Protein AF-A0A931W3C2-F1 (afdb_monomer_lite)

Foldseek 3Di:
DDDDDDDCPVVVVVVVVVVVVLVPDDPVVSVVVVVVVCVVVVVVCVVCVVVVVVVCVVCCQAVCVLQVCLQVQPDPVTSGWQPVLLVVCVVVVNDRDPVSSLVRHRNNPDPDPDDD

Sequence (116 aa):
MVRGTIDLSLLDEALEQLCTKLLYTMPGCLSKTIESLRKHKREHWDRNRESNRAWLSLNMMTEANAGFRAFHYGSKQQREVDFVLLRRRLAEGASWGEELIREVAPWVR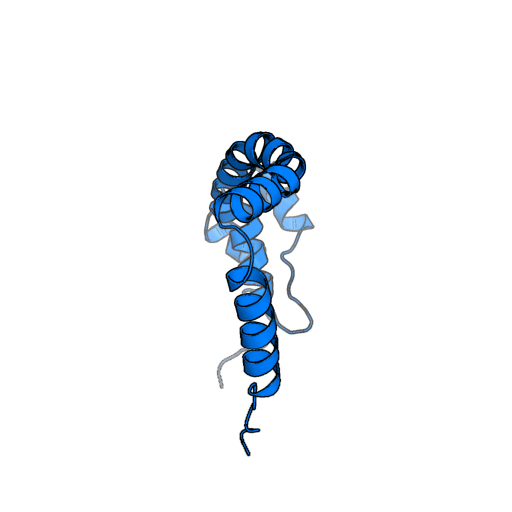APGKQQS

Radius of gyration: 24.39 Å; chains: 1; bounding box: 45×48×54 Å

Structure (mmCIF, N/CA/C/O backbone):
data_AF-A0A931W3C2-F1
#
_entry.id   AF-A0A931W3C2-F1
#
loop_
_atom_site.group_PDB
_atom_site.id
_atom_site.type_symbol
_atom_site.label_atom_id
_atom_site.label_alt_id
_atom_site.label_comp_id
_atom_site.label_asym_id
_atom_site.label_entity_id
_atom_site.label_seq_id
_atom_site.pdbx_PDB_ins_code
_atom_site.Cartn_x
_atom_site.Cartn_y
_atom_site.Cartn_z
_atom_site.occupancy
_atom_site.B_iso_or_equiv
_atom_site.auth_seq_id
_atom_site.auth_comp_id
_atom_site.auth_asym_id
_atom_site.auth_atom_id
_atom_site.pdbx_PDB_model_num
ATOM 1 N N . MET A 1 1 ? -6.816 -34.322 -4.236 1.00 45.81 1 MET A N 1
ATOM 2 C CA . MET A 1 1 ? -6.942 -33.036 -4.957 1.00 45.81 1 MET A CA 1
ATOM 3 C C . MET A 1 1 ? -5.871 -33.003 -6.030 1.00 45.81 1 MET A C 1
ATOM 5 O O . MET A 1 1 ? -4.704 -33.127 -5.682 1.00 45.81 1 MET A O 1
ATOM 9 N N . VAL A 1 2 ? -6.245 -32.910 -7.307 1.00 61.28 2 VAL A N 1
ATOM 10 C CA . VAL A 1 2 ? -5.269 -32.739 -8.394 1.00 61.28 2 VAL A CA 1
ATOM 11 C C . VAL A 1 2 ? -4.830 -31.276 -8.377 1.00 61.28 2 VAL A C 1
ATOM 13 O O . VAL A 1 2 ? -5.661 -30.379 -8.505 1.00 61.28 2 VAL A O 1
ATOM 16 N N . ARG A 1 3 ? -3.543 -31.030 -8.126 1.00 66.25 3 ARG A N 1
ATOM 17 C CA . ARG A 1 3 ? -2.944 -29.695 -8.227 1.00 66.25 3 ARG A CA 1
ATOM 18 C C . ARG A 1 3 ? -2.837 -29.362 -9.714 1.00 66.25 3 ARG A C 1
ATOM 20 O O . ARG A 1 3 ? -2.194 -30.106 -10.444 1.00 66.25 3 ARG A O 1
ATOM 27 N N . GLY A 1 4 ? -3.478 -28.283 -10.158 1.00 78.00 4 GLY A N 1
ATOM 28 C CA . GLY A 1 4 ? -3.241 -27.755 -11.500 1.00 78.00 4 GLY A CA 1
ATOM 29 C C . GLY A 1 4 ? -1.802 -27.253 -11.607 1.00 78.00 4 GLY A C 1
ATOM 30 O O . GLY A 1 4 ? -1.331 -26.554 -10.706 1.00 78.00 4 GLY A O 1
ATOM 31 N N . THR A 1 5 ? -1.101 -27.630 -12.673 1.00 84.75 5 THR A N 1
ATOM 32 C CA . THR A 1 5 ? 0.219 -27.077 -12.989 1.00 84.75 5 THR A CA 1
ATOM 33 C C . THR A 1 5 ? 0.022 -25.666 -13.534 1.00 84.75 5 THR A C 1
ATOM 35 O O . THR A 1 5 ? -0.685 -25.487 -14.523 1.00 84.75 5 THR A O 1
ATOM 38 N N . ILE A 1 6 ? 0.600 -24.663 -12.870 1.00 90.75 6 ILE A N 1
ATOM 39 C CA . ILE A 1 6 ? 0.621 -23.285 -13.372 1.00 90.75 6 ILE A CA 1
ATOM 40 C C . ILE A 1 6 ? 1.871 -23.152 -14.241 1.00 90.75 6 ILE A C 1
ATOM 42 O O . ILE A 1 6 ? 2.979 -23.237 -13.716 1.00 90.75 6 ILE A O 1
ATOM 46 N N . ASP A 1 7 ? 1.681 -22.962 -15.544 1.00 93.75 7 ASP A N 1
ATOM 47 C CA . ASP A 1 7 ? 2.754 -22.613 -16.474 1.00 93.75 7 ASP A CA 1
ATOM 48 C C . ASP A 1 7 ? 2.726 -21.102 -16.752 1.00 93.75 7 ASP A C 1
ATOM 50 O O . ASP A 1 7 ? 1.698 -20.561 -17.162 1.00 93.75 7 ASP A O 1
ATOM 54 N N . LEU A 1 8 ? 3.846 -20.424 -16.488 1.00 96.19 8 LEU A N 1
ATOM 55 C CA . LEU A 1 8 ? 4.040 -18.986 -16.707 1.00 96.19 8 LEU A CA 1
ATOM 56 C C . LEU A 1 8 ? 5.041 -18.700 -17.839 1.00 96.19 8 LEU A C 1
ATOM 58 O O . LEU A 1 8 ? 5.428 -17.549 -18.019 1.00 96.19 8 LEU A O 1
ATOM 62 N N . SER A 1 9 ? 5.416 -19.709 -18.632 1.00 97.19 9 SER A N 1
ATOM 63 C CA . SER A 1 9 ? 6.413 -19.599 -19.706 1.00 97.19 9 SER A CA 1
ATOM 64 C C . SER A 1 9 ? 6.157 -18.440 -20.681 1.00 97.19 9 SER A C 1
ATOM 66 O O . SER A 1 9 ? 7.084 -17.727 -21.058 1.00 97.19 9 SER A O 1
ATOM 68 N N . LEU A 1 10 ? 4.895 -18.179 -21.035 1.00 97.62 10 LEU A N 1
ATOM 69 C CA . LEU A 1 10 ? 4.524 -17.056 -21.906 1.00 97.62 10 LEU A CA 1
ATOM 70 C C . LEU A 1 10 ? 4.732 -15.679 -21.252 1.00 97.62 10 LEU A C 1
ATOM 72 O O . LEU A 1 10 ? 5.007 -14.701 -21.947 1.00 97.62 10 LEU A O 1
ATOM 76 N N . LEU A 1 11 ? 4.585 -15.578 -19.925 1.00 97.69 11 LEU A N 1
ATOM 77 C CA . LEU A 1 11 ? 4.885 -14.343 -19.195 1.00 97.69 11 LEU A CA 1
ATOM 78 C C . LEU A 1 11 ? 6.393 -14.088 -19.189 1.00 97.69 11 LEU A C 1
ATOM 80 O O . LEU A 1 11 ? 6.813 -12.955 -19.423 1.00 97.69 11 LEU A O 1
ATOM 84 N N . ASP A 1 12 ? 7.183 -15.137 -18.962 1.00 98.25 12 ASP A N 1
ATOM 85 C CA . ASP A 1 12 ? 8.642 -15.055 -18.986 1.00 98.25 12 ASP A CA 1
ATOM 86 C C . ASP A 1 12 ? 9.132 -14.616 -20.373 1.00 98.25 12 ASP A C 1
ATOM 88 O O . ASP A 1 12 ? 9.909 -13.667 -20.482 1.00 98.25 12 ASP A O 1
ATOM 92 N N . GLU A 1 13 ? 8.596 -15.209 -21.447 1.00 98.56 13 GLU A N 1
ATOM 93 C CA . GLU A 1 13 ? 8.924 -14.813 -22.820 1.00 98.56 13 GLU A CA 1
ATOM 94 C C . GLU A 1 13 ? 8.591 -13.333 -23.087 1.00 98.56 13 GLU A C 1
ATOM 96 O O . GLU A 1 13 ? 9.403 -12.593 -23.649 1.00 98.56 13 GLU A O 1
ATOM 101 N N . ALA A 1 14 ? 7.421 -12.862 -22.645 1.00 98.50 14 ALA A N 1
ATOM 102 C CA . ALA A 1 14 ? 7.021 -11.468 -22.820 1.00 98.50 14 ALA A CA 1
ATOM 103 C C . ALA A 1 14 ? 7.929 -10.489 -22.048 1.00 98.50 14 ALA A C 1
ATOM 105 O O . ALA A 1 14 ? 8.254 -9.411 -22.562 1.00 98.50 14 ALA A O 1
ATOM 106 N N . LEU A 1 15 ? 8.351 -10.852 -20.830 1.00 98.38 15 LEU A N 1
ATOM 107 C CA . LEU A 1 15 ? 9.290 -10.059 -20.033 1.00 98.38 15 LEU A CA 1
ATOM 108 C C . LEU A 1 15 ? 10.665 -9.989 -20.701 1.00 98.38 15 LEU A C 1
ATOM 110 O O . LEU A 1 15 ? 11.211 -8.892 -20.828 1.00 98.38 15 LEU A O 1
ATOM 114 N N . GLU A 1 16 ? 11.184 -11.113 -21.196 1.00 98.56 16 GLU A N 1
ATOM 115 C CA . GLU A 1 16 ? 12.465 -11.160 -21.908 1.00 98.56 16 GLU A CA 1
ATOM 116 C C . GLU A 1 16 ? 12.449 -10.294 -23.169 1.00 98.56 16 GLU A C 1
ATOM 118 O O . GLU A 1 16 ? 13.356 -9.485 -23.396 1.00 98.56 16 GLU A O 1
ATOM 123 N N . GLN A 1 17 ? 11.375 -10.366 -23.961 1.00 98.62 17 GLN A N 1
ATOM 124 C CA . GLN A 1 17 ? 11.214 -9.515 -25.140 1.00 98.62 17 GLN A CA 1
ATOM 125 C C . GLN A 1 17 ? 11.180 -8.020 -24.778 1.00 98.62 17 GLN A C 1
ATOM 127 O O . GLN A 1 17 ? 11.771 -7.197 -25.486 1.00 98.62 17 GLN A O 1
ATOM 132 N N . LEU A 1 18 ? 10.502 -7.638 -23.689 1.00 98.25 18 LEU A N 1
ATOM 133 C CA . LEU A 1 18 ? 10.440 -6.246 -23.230 1.00 98.25 18 LEU A CA 1
ATOM 134 C C . LEU A 1 18 ? 11.804 -5.753 -22.732 1.00 98.25 18 LEU A C 1
ATOM 136 O O . LEU A 1 18 ? 12.263 -4.691 -23.160 1.00 98.25 18 LEU A O 1
ATOM 140 N N . CYS A 1 19 ? 12.456 -6.517 -21.854 1.00 98.06 19 CYS A N 1
ATOM 141 C CA . CYS A 1 19 ? 13.778 -6.197 -21.321 1.00 98.06 19 CYS A CA 1
ATOM 142 C C . CYS A 1 19 ? 14.805 -6.057 -22.448 1.00 98.06 19 CYS A C 1
ATOM 144 O O . CYS A 1 19 ? 15.540 -5.071 -22.484 1.00 98.06 19 CYS A O 1
ATOM 146 N N . THR A 1 20 ? 14.782 -6.972 -23.422 1.00 98.25 20 THR A N 1
ATOM 147 C CA . THR A 1 20 ? 15.646 -6.928 -24.608 1.00 98.25 20 THR A CA 1
ATOM 148 C C . THR A 1 20 ? 15.437 -5.639 -25.404 1.00 98.25 20 THR A C 1
ATOM 150 O O . THR A 1 20 ? 16.402 -4.958 -25.745 1.00 98.25 20 THR A O 1
ATOM 153 N N . LYS A 1 21 ? 14.186 -5.224 -25.649 1.00 98.06 21 LYS A N 1
ATOM 154 C CA . LYS A 1 21 ? 13.903 -3.957 -26.350 1.00 98.06 21 LYS A CA 1
ATOM 155 C C . LYS A 1 21 ? 14.481 -2.741 -25.622 1.00 98.06 21 LYS A C 1
ATOM 157 O O . LYS A 1 21 ? 14.997 -1.842 -26.278 1.00 98.06 21 LYS A O 1
ATOM 162 N N . LEU A 1 22 ? 14.412 -2.708 -24.288 1.00 97.50 22 LEU A N 1
ATOM 163 C CA . LEU A 1 22 ? 15.000 -1.629 -23.486 1.00 97.50 22 LEU A CA 1
ATOM 164 C C . LEU A 1 22 ? 16.537 -1.682 -23.490 1.00 97.50 22 LEU A C 1
ATOM 166 O O . LEU A 1 22 ? 17.172 -0.630 -23.561 1.00 97.50 22 LEU A O 1
ATOM 170 N N . LEU A 1 23 ? 17.130 -2.881 -23.469 1.00 97.50 23 LEU A N 1
ATOM 171 C CA . LEU A 1 23 ? 18.581 -3.100 -23.525 1.00 97.50 23 LEU A CA 1
ATOM 172 C C . LEU A 1 23 ? 19.215 -2.502 -24.789 1.00 97.50 23 LEU A C 1
ATOM 174 O O . LEU A 1 23 ? 20.303 -1.939 -24.719 1.00 97.50 23 LEU A O 1
ATOM 178 N N . TYR A 1 24 ? 18.522 -2.569 -25.927 1.00 97.75 24 TYR A N 1
ATOM 179 C CA . TYR A 1 24 ? 18.981 -1.987 -27.194 1.00 97.75 24 TYR A CA 1
ATOM 180 C C . TYR A 1 24 ? 18.815 -0.455 -27.290 1.00 97.75 24 TYR A C 1
ATOM 182 O O . TYR A 1 24 ? 19.022 0.121 -28.360 1.00 97.75 24 TYR A O 1
ATOM 190 N N . THR A 1 25 ? 18.460 0.237 -26.201 1.00 97.62 25 THR A N 1
ATOM 191 C CA . THR A 1 25 ? 18.395 1.709 -26.156 1.00 97.62 25 THR A CA 1
ATOM 192 C C . THR A 1 25 ? 19.642 2.323 -25.516 1.00 97.62 25 THR A C 1
ATOM 194 O O . THR A 1 25 ? 20.364 1.681 -24.757 1.00 97.62 25 THR A O 1
ATOM 197 N N . MET A 1 26 ? 19.901 3.606 -25.793 1.00 98.06 26 MET A N 1
ATOM 198 C CA . MET A 1 26 ? 21.008 4.328 -25.157 1.00 98.06 26 MET A CA 1
ATOM 199 C C . MET A 1 26 ? 20.738 4.502 -23.647 1.00 98.06 26 MET A C 1
ATOM 201 O O . MET A 1 26 ? 19.729 5.119 -23.282 1.00 98.06 26 MET A O 1
ATOM 205 N N . PRO A 1 27 ? 21.637 4.056 -22.749 1.00 96.69 27 PRO A N 1
ATOM 206 C CA . PRO A 1 27 ? 21.351 3.942 -21.314 1.00 96.69 27 PRO A CA 1
ATOM 207 C C . PRO A 1 27 ? 21.042 5.286 -20.633 1.00 96.69 27 PRO A C 1
ATOM 209 O O . PRO A 1 27 ? 20.151 5.372 -19.784 1.00 96.69 27 PRO A O 1
ATOM 212 N N . GLY A 1 28 ? 21.725 6.365 -21.032 1.00 97.69 28 GLY A N 1
ATOM 213 C CA . GLY A 1 28 ? 21.453 7.711 -20.511 1.00 97.69 28 GLY A CA 1
ATOM 214 C C . GLY A 1 28 ? 20.073 8.244 -20.920 1.00 97.69 28 GLY A C 1
ATOM 215 O O . GLY A 1 28 ? 19.348 8.804 -20.096 1.00 97.69 28 GLY A O 1
ATOM 216 N N . CYS A 1 29 ? 19.665 8.014 -22.171 1.00 97.69 29 CYS A N 1
ATOM 217 C CA . CYS A 1 29 ? 18.357 8.428 -22.686 1.00 97.69 29 CYS A CA 1
ATOM 218 C C . CYS A 1 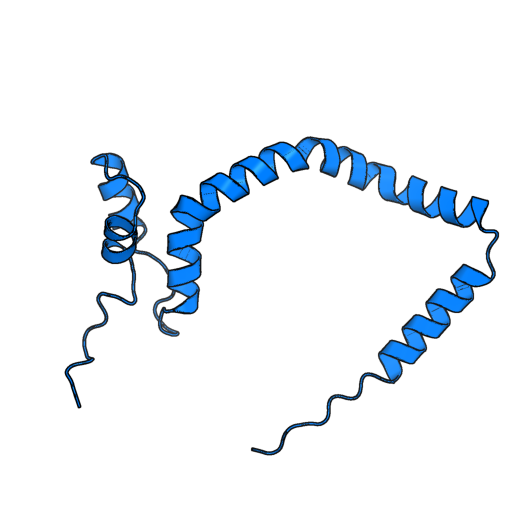29 ? 17.213 7.622 -22.058 1.00 97.69 29 CYS A C 1
ATOM 220 O O . CYS A 1 29 ? 16.167 8.192 -21.729 1.00 97.69 29 CYS A O 1
ATOM 222 N N . LEU A 1 30 ? 17.420 6.318 -21.843 1.00 97.38 30 LEU A N 1
ATOM 223 C CA . LEU A 1 30 ? 16.464 5.463 -21.143 1.00 97.38 30 LEU A CA 1
ATOM 224 C C . LEU A 1 30 ? 16.253 5.945 -19.704 1.00 97.38 30 LEU A C 1
ATOM 226 O O . LEU A 1 30 ? 15.116 6.166 -19.284 1.00 97.38 30 LEU A O 1
ATOM 230 N N . SER A 1 31 ? 17.348 6.191 -18.980 1.00 97.12 31 SER A N 1
ATOM 231 C CA . SER A 1 31 ? 17.304 6.692 -17.601 1.00 97.12 31 SER A CA 1
ATOM 232 C C . SER A 1 31 ? 16.548 8.020 -17.524 1.00 97.12 31 SER A C 1
ATOM 234 O O . SER A 1 31 ? 15.608 8.163 -16.740 1.00 97.12 31 SER A O 1
ATOM 236 N N . LYS A 1 32 ? 16.866 8.961 -18.425 1.00 97.44 32 LYS A N 1
ATOM 237 C CA . LYS A 1 32 ? 16.176 10.252 -18.514 1.00 97.44 32 LYS A CA 1
ATOM 238 C C . LYS A 1 32 ? 14.680 10.108 -18.800 1.00 97.44 32 LYS A C 1
ATOM 240 O O . LYS A 1 32 ? 13.878 10.847 -18.220 1.00 97.44 32 LYS A O 1
ATOM 245 N N . THR A 1 33 ? 14.300 9.190 -19.687 1.00 97.00 33 THR A N 1
ATOM 246 C CA . THR A 1 33 ? 12.896 8.905 -20.019 1.00 97.00 33 THR A CA 1
ATOM 247 C C . THR A 1 33 ? 12.145 8.396 -18.791 1.00 97.00 33 THR A C 1
ATOM 249 O O . THR A 1 33 ? 11.117 8.968 -18.428 1.00 97.00 33 THR A O 1
ATOM 252 N N . ILE A 1 34 ? 12.690 7.394 -18.092 1.00 96.38 34 ILE A N 1
ATOM 253 C CA . ILE A 1 34 ? 12.086 6.828 -16.876 1.00 96.38 34 ILE A CA 1
ATOM 254 C C . ILE A 1 34 ? 11.933 7.902 -15.795 1.00 96.38 34 ILE A C 1
ATOM 256 O O . ILE A 1 34 ? 10.868 8.031 -15.188 1.00 96.38 34 ILE A O 1
ATOM 260 N N . GLU A 1 35 ? 12.973 8.697 -15.552 1.00 96.12 35 GLU A N 1
ATOM 261 C CA . GLU A 1 35 ? 12.919 9.780 -14.569 1.00 96.12 35 GLU A CA 1
ATOM 262 C C . GLU A 1 35 ? 11.865 10.824 -14.926 1.00 96.12 35 GLU A C 1
ATOM 264 O O . GLU A 1 35 ? 11.110 11.254 -14.055 1.00 96.12 35 GLU A O 1
ATOM 269 N N . SER A 1 36 ? 11.786 11.206 -16.203 1.00 97.00 36 SER A N 1
ATOM 270 C CA . SER A 1 36 ? 10.835 12.208 -16.686 1.00 97.00 36 SER A CA 1
ATOM 271 C C . SER A 1 36 ? 9.392 11.726 -16.557 1.00 97.00 36 SER A C 1
ATOM 273 O O . SER A 1 36 ? 8.564 12.467 -16.030 1.00 97.00 36 SER A O 1
ATOM 275 N N . LEU A 1 37 ? 9.108 10.471 -16.923 1.00 97.25 37 LEU A N 1
ATOM 276 C CA . LEU A 1 37 ? 7.791 9.850 -16.733 1.00 97.25 37 LEU A CA 1
ATOM 277 C C . LEU A 1 37 ? 7.383 9.797 -15.255 1.00 97.25 37 LEU A C 1
ATOM 279 O O . LEU A 1 37 ? 6.212 9.958 -14.915 1.00 97.25 37 LEU A O 1
ATOM 283 N N . ARG A 1 38 ? 8.344 9.594 -14.347 1.00 97.50 38 ARG A N 1
ATOM 284 C CA . ARG A 1 38 ? 8.071 9.477 -12.908 1.00 97.50 38 ARG A CA 1
ATOM 285 C C . ARG A 1 38 ? 7.854 10.812 -12.202 1.00 97.50 38 ARG A C 1
ATOM 287 O O . ARG A 1 38 ? 7.393 10.770 -11.064 1.00 97.50 38 ARG A O 1
ATOM 294 N N . LYS A 1 39 ? 8.155 11.964 -12.817 1.00 97.25 39 LYS A N 1
ATOM 295 C CA . LYS A 1 39 ? 8.093 13.285 -12.157 1.00 97.25 39 LYS A CA 1
ATOM 296 C C . LYS A 1 39 ? 6.738 13.565 -11.510 1.00 97.25 39 LYS A C 1
ATOM 298 O O . LYS A 1 39 ? 6.694 13.785 -10.306 1.00 97.25 39 LYS A O 1
ATOM 303 N N . HIS A 1 40 ? 5.648 13.454 -12.271 1.00 96.06 40 HIS A N 1
ATOM 304 C CA . HIS A 1 40 ? 4.297 13.709 -11.756 1.00 96.06 40 HIS A CA 1
ATOM 305 C C . HIS A 1 40 ? 3.926 12.768 -10.604 1.00 96.06 40 HIS A C 1
ATOM 307 O O . HIS A 1 40 ? 3.429 13.197 -9.566 1.00 96.06 40 HIS A O 1
ATOM 313 N N . LYS A 1 41 ? 4.228 11.470 -10.740 1.00 95.94 41 LYS A N 1
ATOM 314 C CA . LYS A 1 41 ? 3.967 10.499 -9.669 1.00 95.94 41 LYS A CA 1
ATOM 315 C C . LYS A 1 41 ? 4.818 10.781 -8.428 1.00 95.94 41 LYS A C 1
ATOM 317 O O . LYS A 1 41 ? 4.318 10.633 -7.319 1.00 95.94 41 LYS A O 1
ATOM 322 N N . ARG A 1 42 ? 6.088 11.163 -8.604 1.00 96.31 42 ARG A N 1
ATOM 323 C CA . ARG A 1 42 ? 7.014 11.481 -7.507 1.00 96.31 42 ARG A CA 1
ATOM 324 C C . ARG A 1 42 ? 6.583 12.718 -6.737 1.00 96.31 42 ARG A C 1
ATOM 326 O O . ARG A 1 42 ? 6.574 12.657 -5.519 1.00 96.31 42 ARG A O 1
ATOM 333 N N . GLU A 1 43 ? 6.159 13.775 -7.424 1.00 96.50 43 GLU A N 1
ATOM 334 C CA . GLU A 1 43 ? 5.663 14.994 -6.781 1.00 96.50 43 GLU A CA 1
ATOM 335 C C . GLU A 1 43 ? 4.533 14.681 -5.791 1.00 96.50 43 GLU A C 1
ATOM 337 O O . GLU A 1 43 ? 4.606 15.024 -4.610 1.00 96.50 43 GLU A O 1
ATOM 342 N N . HIS A 1 44 ? 3.513 13.949 -6.244 1.00 96.12 44 HIS A N 1
ATOM 343 C CA . HIS A 1 44 ? 2.424 13.540 -5.364 1.00 96.12 44 HIS A CA 1
ATOM 344 C C . HIS A 1 44 ? 2.877 12.525 -4.311 1.00 96.12 44 HIS A C 1
ATOM 346 O O . HIS A 1 44 ? 2.446 12.608 -3.165 1.00 96.12 44 HIS A O 1
ATOM 352 N N . TRP A 1 45 ? 3.738 11.571 -4.661 1.00 96.69 45 TRP A N 1
ATOM 353 C CA . TRP A 1 45 ? 4.244 10.586 -3.706 1.00 96.69 45 TRP A CA 1
ATOM 354 C C . TRP A 1 45 ? 4.988 11.249 -2.544 1.00 96.69 45 TRP A C 1
ATOM 356 O O . TRP A 1 45 ? 4.653 11.003 -1.388 1.00 96.69 45 TRP A O 1
ATOM 366 N N . ASP A 1 46 ? 5.949 12.122 -2.834 1.00 96.62 46 ASP A N 1
ATOM 367 C CA . ASP A 1 46 ? 6.786 12.758 -1.818 1.00 96.62 46 ASP A CA 1
ATOM 368 C C . ASP A 1 46 ? 5.971 13.679 -0.908 1.00 96.62 46 ASP A C 1
ATOM 370 O O . ASP A 1 46 ? 6.207 13.711 0.298 1.00 96.62 46 ASP A O 1
ATOM 374 N N . ARG A 1 47 ? 4.935 14.335 -1.446 1.00 96.38 47 ARG A N 1
ATOM 375 C CA . ARG A 1 47 ? 4.024 15.171 -0.655 1.00 96.38 47 ARG A CA 1
ATOM 376 C C . ARG A 1 47 ? 3.138 14.376 0.315 1.00 96.38 47 ARG A C 1
ATOM 378 O O . ARG A 1 47 ? 2.662 14.947 1.289 1.00 96.38 47 ARG A O 1
ATOM 385 N N . ASN A 1 48 ? 2.893 13.087 0.058 1.00 97.44 48 ASN A N 1
ATOM 386 C CA . ASN A 1 48 ? 1.924 12.284 0.819 1.00 97.44 48 ASN A CA 1
ATOM 387 C C . ASN A 1 48 ? 2.543 11.125 1.618 1.00 97.44 48 ASN A C 1
ATOM 389 O O . ASN A 1 48 ? 1.917 10.624 2.550 1.00 97.44 48 ASN A O 1
ATOM 393 N N . ARG A 1 49 ? 3.745 10.648 1.270 1.00 97.00 49 ARG A N 1
ATOM 394 C CA . ARG A 1 49 ? 4.293 9.409 1.852 1.00 97.00 49 ARG A CA 1
ATOM 395 C C . ARG A 1 49 ? 4.478 9.481 3.370 1.00 97.00 49 ARG A C 1
ATOM 397 O O . ARG A 1 49 ? 4.220 8.491 4.043 1.00 97.00 49 ARG A O 1
ATOM 404 N N . GLU A 1 50 ? 4.889 10.630 3.913 1.00 96.88 50 GLU A N 1
ATOM 405 C CA . GLU A 1 50 ? 5.160 10.761 5.351 1.00 96.88 50 GLU A CA 1
ATOM 406 C C . GLU A 1 50 ? 3.878 10.764 6.184 1.00 96.88 50 GLU A C 1
ATOM 408 O O . GLU A 1 50 ? 3.794 10.037 7.175 1.00 96.88 50 GLU A O 1
ATOM 413 N N . SER A 1 51 ? 2.852 11.513 5.762 1.00 96.81 51 SER A N 1
ATOM 414 C CA . SER A 1 51 ? 1.558 11.521 6.451 1.00 96.81 51 SER A CA 1
ATOM 415 C C . SER A 1 51 ? 0.877 10.158 6.359 1.00 96.81 51 SER A C 1
ATOM 417 O O . SER A 1 51 ? 0.403 9.647 7.371 1.00 96.81 51 SER A O 1
ATOM 419 N N . ASN A 1 52 ? 0.907 9.518 5.187 1.00 97.06 52 ASN A N 1
ATOM 420 C CA . ASN A 1 52 ? 0.349 8.180 5.004 1.00 97.06 52 ASN A CA 1
ATOM 421 C C . ASN A 1 52 ? 1.089 7.126 5.835 1.00 97.06 52 ASN A C 1
ATOM 423 O O . ASN A 1 52 ? 0.451 6.242 6.396 1.00 97.06 52 ASN A O 1
ATOM 427 N N . ARG A 1 53 ? 2.420 7.219 5.957 1.00 96.69 53 ARG A N 1
ATOM 428 C CA . ARG A 1 53 ? 3.213 6.321 6.811 1.00 96.69 53 ARG A CA 1
ATOM 429 C C . ARG A 1 53 ? 2.846 6.483 8.286 1.00 96.69 53 ARG A C 1
ATOM 431 O O . ARG A 1 53 ? 2.657 5.482 8.974 1.00 96.69 53 ARG A O 1
ATOM 438 N N . ALA A 1 54 ? 2.737 7.722 8.769 1.00 96.31 54 ALA A N 1
ATOM 439 C CA . ALA A 1 54 ? 2.336 8.001 10.147 1.00 96.31 54 ALA A CA 1
ATOM 440 C C . ALA A 1 54 ? 0.903 7.519 10.425 1.00 96.31 54 ALA A C 1
ATOM 442 O O . ALA A 1 54 ? 0.662 6.832 11.418 1.00 96.31 54 ALA A O 1
ATOM 443 N N . TRP A 1 55 ? -0.024 7.807 9.508 1.00 96.62 55 TRP A N 1
ATOM 444 C CA . TRP A 1 55 ? -1.404 7.340 9.587 1.00 96.62 55 TRP A CA 1
ATOM 445 C C . TRP A 1 55 ? -1.485 5.814 9.597 1.00 96.62 55 TRP A C 1
ATOM 447 O O . TRP A 1 55 ? -2.144 5.255 10.466 1.00 96.62 55 TRP A O 1
ATOM 457 N N . LEU A 1 56 ? -0.764 5.134 8.699 1.00 96.50 56 LEU A N 1
ATOM 458 C CA . LEU A 1 56 ? -0.740 3.675 8.644 1.00 96.50 56 LEU A CA 1
ATOM 459 C C . LEU A 1 56 ? -0.255 3.084 9.972 1.00 96.50 56 LEU A C 1
ATOM 461 O O . LEU A 1 56 ? -0.889 2.175 10.493 1.00 96.50 56 LEU A O 1
ATOM 465 N N . SER A 1 57 ? 0.822 3.619 10.556 1.00 94.62 57 SER A N 1
ATOM 466 C CA . SER A 1 57 ? 1.318 3.152 11.857 1.00 94.62 57 SER A CA 1
ATOM 467 C C . SER A 1 57 ? 0.271 3.292 12.966 1.00 94.62 57 SER A C 1
ATOM 469 O O . SER A 1 57 ? 0.106 2.373 13.765 1.00 94.62 57 SER A O 1
ATOM 471 N N . LEU A 1 58 ? -0.438 4.424 13.020 1.00 94.06 58 LEU A N 1
ATOM 472 C CA . LEU A 1 58 ? -1.489 4.666 14.012 1.00 94.06 58 LEU A CA 1
ATOM 473 C C . LEU A 1 58 ? -2.701 3.750 13.780 1.00 94.06 58 LEU A C 1
ATOM 475 O O . LEU A 1 58 ? -3.240 3.155 14.714 1.00 94.06 58 LEU A O 1
ATOM 479 N N . ASN A 1 59 ? -3.119 3.615 12.524 1.00 96.00 59 ASN A N 1
ATOM 480 C CA . ASN A 1 59 ? -4.288 2.838 12.138 1.00 96.00 59 ASN A CA 1
ATOM 481 C C . ASN A 1 59 ? -4.070 1.336 12.371 1.00 96.00 59 ASN A C 1
ATOM 483 O O . ASN A 1 59 ? -4.963 0.653 12.871 1.00 96.00 59 ASN A O 1
ATOM 487 N N . MET A 1 60 ? -2.853 0.837 12.117 1.00 95.50 60 MET A N 1
ATOM 488 C CA . MET A 1 60 ? -2.464 -0.556 12.370 1.00 95.50 60 MET A CA 1
ATOM 489 C C . MET A 1 60 ? -2.529 -0.956 13.845 1.00 95.50 60 MET A C 1
ATOM 491 O O . MET A 1 60 ? -2.636 -2.144 14.133 1.00 95.50 60 MET A O 1
ATOM 495 N N . MET A 1 61 ? -2.486 0.002 14.774 1.00 92.94 61 MET A N 1
ATOM 496 C CA . MET A 1 61 ? -2.664 -0.245 16.212 1.00 92.94 61 MET A CA 1
ATOM 497 C C . MET A 1 61 ? -4.122 -0.124 16.668 1.00 92.94 61 MET A C 1
ATOM 499 O O . MET A 1 61 ? -4.429 -0.434 17.816 1.00 92.94 61 MET A O 1
ATOM 503 N N . THR A 1 62 ? -5.022 0.303 15.782 1.00 95.00 62 THR A N 1
ATOM 504 C CA . THR A 1 62 ? -6.399 0.678 16.113 1.00 95.00 62 THR A CA 1
ATOM 505 C C . THR A 1 62 ? -7.397 0.015 15.157 1.00 95.00 62 THR A C 1
ATOM 507 O O . THR A 1 62 ? -7.591 -1.202 15.200 1.00 95.00 62 THR A O 1
ATOM 510 N N . GLU A 1 63 ? -8.023 0.782 14.267 1.00 95.50 63 GLU A N 1
ATOM 511 C CA . GLU A 1 63 ? -9.124 0.333 13.414 1.00 95.50 63 GLU A CA 1
ATOM 512 C C . GLU A 1 63 ? -8.706 -0.787 12.458 1.00 95.50 63 GLU A C 1
ATOM 514 O O . GLU A 1 63 ? -9.452 -1.751 12.300 1.00 95.50 63 GLU A O 1
ATOM 519 N N . ALA A 1 64 ? -7.507 -0.721 11.866 1.00 95.56 64 ALA A N 1
ATOM 520 C CA . ALA A 1 64 ? -7.017 -1.793 10.999 1.00 95.56 64 ALA A CA 1
ATOM 521 C C . ALA A 1 64 ? -6.722 -3.077 11.779 1.00 95.56 64 ALA A C 1
ATOM 523 O O . ALA A 1 64 ? -6.971 -4.163 11.259 1.00 95.56 64 ALA A O 1
ATOM 524 N N . ASN A 1 65 ? -6.257 -2.984 13.030 1.00 95.25 65 ASN A N 1
ATOM 525 C CA . ASN A 1 65 ? -6.078 -4.167 13.876 1.00 95.25 65 ASN A CA 1
ATOM 526 C C . ASN A 1 65 ? -7.413 -4.907 14.057 1.00 95.25 65 ASN A C 1
ATOM 528 O O . ASN A 1 65 ? -7.501 -6.116 13.840 1.00 95.25 65 ASN A O 1
ATOM 532 N N . ALA A 1 66 ? -8.478 -4.168 14.377 1.00 96.12 66 ALA A N 1
ATOM 533 C CA . ALA A 1 66 ? -9.812 -4.738 14.532 1.00 96.12 66 ALA A CA 1
ATOM 534 C C . ALA A 1 66 ? -10.388 -5.238 13.193 1.00 96.12 66 ALA A C 1
ATOM 536 O O . ALA A 1 66 ? -10.853 -6.375 13.096 1.00 96.12 66 ALA A O 1
ATOM 537 N N . GLY A 1 67 ? -10.313 -4.413 12.147 1.00 95.75 67 GLY A N 1
ATOM 538 C CA . GLY A 1 67 ? -10.893 -4.678 10.832 1.00 95.75 67 GLY A CA 1
ATOM 539 C C . GLY A 1 67 ? -10.230 -5.837 10.089 1.00 95.75 67 GLY A C 1
ATOM 540 O O . GLY A 1 67 ? -10.927 -6.724 9.599 1.00 95.75 67 GLY A O 1
ATOM 541 N N . PHE A 1 68 ? -8.894 -5.901 10.044 1.00 96.12 68 PHE A N 1
ATOM 542 C CA . PHE A 1 68 ? -8.201 -7.014 9.385 1.00 96.12 68 PHE A CA 1
ATOM 543 C C . PHE A 1 68 ? -8.455 -8.344 10.088 1.00 96.12 68 PHE A C 1
ATOM 545 O O . PHE A 1 68 ? -8.641 -9.365 9.425 1.00 96.12 68 PHE A O 1
ATOM 552 N N . ARG A 1 69 ? -8.529 -8.341 11.423 1.00 95.06 69 ARG A N 1
ATOM 553 C CA . ARG A 1 69 ? -8.888 -9.538 12.191 1.00 95.06 69 ARG A CA 1
ATOM 554 C C . ARG A 1 69 ? -10.345 -9.935 11.966 1.00 95.06 69 ARG A C 1
ATOM 556 O O . ARG A 1 69 ? -10.604 -11.124 11.817 1.00 95.06 69 ARG A O 1
ATOM 563 N N . ALA A 1 70 ? -11.268 -8.979 11.846 1.00 95.75 70 ALA A N 1
ATOM 564 C CA . ALA A 1 70 ? -12.659 -9.260 11.476 1.00 95.75 70 ALA A CA 1
ATOM 565 C C . ALA A 1 70 ? -12.764 -9.903 10.104 1.00 95.75 70 ALA A C 1
ATOM 567 O O . ALA A 1 70 ? -13.440 -10.920 9.955 1.00 95.75 70 ALA A O 1
ATOM 568 N N . PHE A 1 71 ? -12.020 -9.382 9.134 1.00 94.38 71 PHE A N 1
ATOM 569 C CA . PHE A 1 71 ? -11.982 -9.954 7.802 1.00 94.38 71 PHE A CA 1
ATOM 570 C C . PHE A 1 71 ? -11.386 -11.368 7.782 1.00 94.38 71 PHE A C 1
ATOM 572 O O . PHE A 1 71 ? -11.890 -12.240 7.072 1.00 94.38 71 PHE A O 1
ATOM 579 N N . HIS A 1 72 ? -10.319 -11.597 8.553 1.00 94.50 72 HIS A N 1
ATOM 580 C CA . HIS A 1 72 ? -9.579 -12.856 8.555 1.00 94.50 72 HIS A CA 1
ATOM 581 C C . HIS A 1 72 ? -10.251 -13.966 9.380 1.00 94.50 72 HIS A C 1
ATOM 583 O O . HIS A 1 72 ? -10.369 -15.092 8.902 1.00 94.50 72 HIS A O 1
ATOM 589 N N . TYR A 1 73 ? -10.693 -13.661 10.604 1.00 93.75 73 TYR A N 1
ATOM 590 C CA . TYR A 1 73 ? -11.292 -14.631 11.533 1.00 93.75 73 TYR A CA 1
ATOM 591 C C . TYR A 1 73 ? -12.818 -14.713 11.434 1.00 93.75 73 TYR A C 1
ATOM 593 O O . TYR A 1 73 ? -13.419 -15.660 11.943 1.00 93.75 73 TYR A O 1
ATOM 601 N N . GLY A 1 74 ? -13.456 -13.730 10.800 1.00 90.06 74 GLY A N 1
ATOM 602 C CA . GLY A 1 74 ? -14.891 -13.723 10.559 1.00 90.06 74 GLY A CA 1
ATOM 603 C C . GLY A 1 74 ? -15.352 -14.844 9.625 1.00 90.06 74 GLY A C 1
ATOM 604 O O . GLY A 1 74 ? -14.614 -15.337 8.765 1.00 90.06 74 GLY A O 1
ATOM 605 N N . SER A 1 75 ? -16.615 -15.247 9.767 1.00 89.31 75 SER A N 1
ATOM 606 C CA . SER A 1 75 ? -17.247 -16.201 8.847 1.00 89.31 75 SER A CA 1
ATOM 607 C C . SER A 1 75 ? -17.446 -15.568 7.463 1.00 89.31 75 SER A C 1
ATOM 609 O O . SER A 1 75 ? -17.198 -14.383 7.266 1.00 89.31 75 SER A O 1
ATOM 611 N N . LYS A 1 76 ? -17.911 -16.316 6.453 1.00 86.06 76 LYS A N 1
ATOM 612 C CA . LYS A 1 76 ? -18.251 -15.696 5.152 1.00 86.06 76 LYS A CA 1
ATOM 613 C C . LYS A 1 76 ? -19.371 -14.655 5.277 1.00 86.06 76 LYS A C 1
ATOM 615 O O . LYS A 1 76 ? -19.424 -13.738 4.470 1.00 86.06 76 LYS A O 1
ATOM 620 N N . GLN A 1 77 ? -20.245 -14.820 6.266 1.00 88.12 77 GLN A N 1
ATOM 621 C CA . GLN A 1 77 ? -21.426 -13.993 6.485 1.00 88.12 77 GLN A CA 1
ATOM 622 C C . GLN A 1 77 ? -21.162 -12.810 7.427 1.00 88.12 77 GLN A C 1
ATOM 624 O O . GLN A 1 77 ? -21.937 -11.863 7.416 1.00 88.12 77 GLN A O 1
ATOM 629 N N . GLN A 1 78 ? -20.102 -12.851 8.242 1.00 88.06 78 GLN A N 1
ATOM 630 C CA . GLN A 1 78 ? -19.778 -11.794 9.206 1.00 88.06 78 GLN A CA 1
ATOM 631 C C . GLN A 1 78 ? -18.266 -11.553 9.247 1.00 88.06 78 GLN A C 1
ATOM 633 O O . GLN A 1 78 ? -17.536 -12.291 9.907 1.00 88.06 78 GLN A O 1
ATOM 638 N N . ARG A 1 79 ? -17.812 -10.519 8.525 1.00 94.00 79 ARG A N 1
ATOM 639 C CA . ARG A 1 79 ? -16.393 -10.128 8.360 1.00 94.00 79 ARG A CA 1
ATOM 640 C C . ARG A 1 79 ? -16.084 -8.703 8.802 1.00 94.00 79 ARG A C 1
ATOM 642 O O . ARG A 1 79 ? -15.002 -8.188 8.537 1.00 94.00 79 ARG A O 1
ATOM 649 N N . GLU A 1 80 ? -17.043 -8.071 9.453 1.00 95.25 80 GLU A N 1
ATOM 650 C CA . GLU A 1 80 ? -16.969 -6.680 9.870 1.00 95.25 80 GLU A CA 1
ATOM 651 C C . GLU A 1 80 ? -17.064 -6.603 11.390 1.00 95.25 80 GLU A C 1
ATOM 653 O O . GLU A 1 80 ? -17.685 -7.452 12.032 1.00 95.25 80 GLU A O 1
ATOM 658 N N . VAL A 1 81 ? -16.416 -5.594 11.964 1.00 95.88 81 VAL A N 1
ATOM 659 C CA . VAL A 1 81 ? -16.575 -5.258 13.381 1.00 95.88 81 VAL A CA 1
ATOM 660 C C . VAL A 1 81 ? -17.949 -4.636 13.622 1.00 95.88 81 VAL A C 1
ATOM 662 O O . VAL A 1 81 ? -18.537 -4.049 12.713 1.00 95.88 81 VAL A O 1
ATOM 665 N N . ASP A 1 82 ? -18.442 -4.688 14.858 1.00 96.38 82 ASP A N 1
ATOM 666 C CA . ASP A 1 82 ? -19.620 -3.904 15.235 1.00 96.38 82 ASP A CA 1
ATOM 667 C C . ASP A 1 82 ? -19.267 -2.406 15.276 1.00 96.38 82 ASP A C 1
ATOM 669 O O . ASP A 1 82 ? -18.768 -1.863 16.265 1.00 96.38 82 ASP A O 1
ATOM 673 N N . PHE A 1 83 ? -19.526 -1.730 14.158 1.00 96.19 83 PHE A N 1
ATOM 674 C CA . PHE A 1 83 ? -19.247 -0.313 13.952 1.00 96.19 83 PHE A CA 1
ATOM 675 C C . PHE A 1 83 ? -20.027 0.625 14.877 1.00 96.19 83 PHE A C 1
ATOM 677 O O . PHE A 1 83 ? -19.565 1.744 15.134 1.00 96.19 83 PHE A O 1
ATOM 684 N N . VAL A 1 84 ? -21.215 0.216 15.327 1.00 97.44 84 VAL A N 1
ATOM 685 C CA . VAL A 1 84 ? -22.053 1.027 16.218 1.00 97.44 84 VAL A CA 1
ATOM 686 C C . VAL A 1 84 ? -21.524 0.905 17.638 1.00 97.44 84 VAL A C 1
ATOM 688 O O . VAL A 1 84 ? -21.322 1.925 18.300 1.00 97.44 84 VAL A O 1
ATOM 691 N N . LEU A 1 85 ? -21.238 -0.320 18.083 1.00 97.06 85 LEU A N 1
ATOM 692 C CA . LEU A 1 85 ? -20.634 -0.568 19.386 1.00 97.06 85 LEU A CA 1
ATOM 693 C C . LEU A 1 85 ? -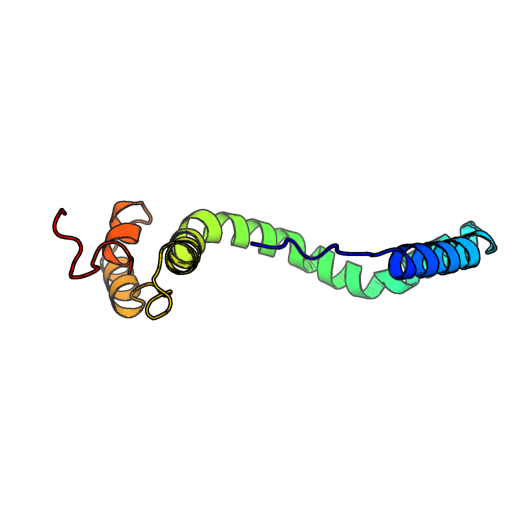19.264 0.105 19.496 1.00 97.06 85 LEU A C 1
ATOM 695 O O . LEU A 1 85 ? -19.029 0.817 20.467 1.00 97.06 85 LEU A O 1
ATOM 699 N N . LEU A 1 86 ? -18.407 -0.023 18.478 1.00 97.31 86 LEU A N 1
ATOM 700 C CA . LEU A 1 86 ? -17.092 0.622 18.457 1.00 97.31 86 LEU A CA 1
ATOM 701 C C . LEU A 1 86 ? -17.192 2.135 18.701 1.00 97.31 86 LEU A C 1
ATOM 703 O O . LEU A 1 86 ? -16.508 2.668 19.571 1.00 97.31 86 LEU A O 1
ATOM 707 N N . ARG A 1 87 ? -18.080 2.831 17.979 1.00 97.56 87 ARG A N 1
ATOM 708 C CA . ARG A 1 87 ? -18.270 4.283 18.141 1.00 97.56 87 ARG A CA 1
ATOM 709 C C . ARG A 1 87 ? -18.775 4.656 19.532 1.00 97.56 87 ARG A C 1
ATOM 711 O O . ARG A 1 87 ? -18.318 5.654 20.080 1.00 97.56 87 ARG A O 1
ATOM 718 N N . ARG A 1 88 ? -19.689 3.863 20.106 1.00 98.31 88 ARG A N 1
ATOM 719 C CA . ARG A 1 88 ? -20.190 4.082 21.474 1.00 98.31 88 ARG A CA 1
ATOM 720 C C . ARG A 1 88 ? -19.076 3.933 22.506 1.00 98.31 88 ARG A C 1
ATOM 722 O O . ARG A 1 88 ? -18.875 4.841 23.299 1.00 98.31 88 ARG A O 1
ATOM 729 N N . ARG A 1 89 ? -18.297 2.850 22.438 1.00 98.06 89 ARG A N 1
ATOM 730 C CA . ARG A 1 89 ? -17.196 2.596 23.381 1.00 98.06 89 ARG A CA 1
ATOM 731 C C . ARG A 1 89 ? -16.109 3.662 23.296 1.00 98.06 89 ARG A C 1
ATOM 733 O O . ARG A 1 89 ? -15.643 4.135 24.326 1.00 98.06 89 ARG A O 1
ATOM 740 N N . LEU A 1 90 ? -15.760 4.112 22.090 1.00 97.00 90 LEU A N 1
ATOM 741 C CA . LEU A 1 90 ? -14.827 5.229 21.919 1.00 97.00 90 LEU A CA 1
ATOM 742 C C . LEU A 1 90 ? -15.373 6.538 22.519 1.00 97.00 90 LEU A C 1
ATOM 744 O O . LEU A 1 90 ? -14.620 7.264 23.162 1.00 97.00 90 LEU A O 1
ATOM 748 N N . ALA A 1 91 ? -16.672 6.827 22.366 1.00 97.81 91 ALA A N 1
ATOM 749 C CA . ALA A 1 91 ? -17.306 7.998 22.982 1.00 97.81 91 ALA A CA 1
ATOM 750 C C . ALA A 1 91 ? -17.354 7.916 24.521 1.00 97.81 91 ALA A C 1
ATOM 752 O O . ALA A 1 91 ? -17.276 8.940 25.194 1.00 97.81 91 ALA A O 1
ATOM 753 N N . GLU A 1 92 ? -17.432 6.705 25.074 1.00 98.12 92 GLU A N 1
ATOM 754 C CA . GLU A 1 92 ? -17.322 6.422 26.513 1.00 98.12 92 GLU A CA 1
ATOM 755 C C . GLU A 1 92 ? -15.870 6.474 27.031 1.00 98.12 92 GLU A C 1
ATOM 757 O O . GLU A 1 92 ? -15.634 6.280 28.222 1.00 98.12 92 GLU A O 1
ATOM 762 N N . GLY A 1 93 ? -14.888 6.744 26.162 1.00 97.06 93 GLY A N 1
ATOM 763 C CA . GLY A 1 93 ? -13.476 6.849 26.528 1.00 97.06 93 GLY A CA 1
ATOM 764 C C . GLY A 1 93 ? -12.731 5.514 26.578 1.00 97.06 93 GLY A C 1
ATOM 765 O O . GLY A 1 93 ? -11.658 5.444 27.175 1.00 97.06 93 GLY A O 1
ATOM 766 N N . ALA A 1 94 ? -13.267 4.452 25.966 1.00 97.12 94 ALA A N 1
ATOM 767 C CA . ALA A 1 94 ? -12.562 3.179 25.874 1.00 97.12 94 ALA A CA 1
ATOM 768 C C . ALA A 1 94 ? -11.243 3.334 25.100 1.00 97.12 94 ALA A C 1
ATOM 770 O O . ALA A 1 94 ? -11.201 3.883 23.996 1.00 97.12 94 ALA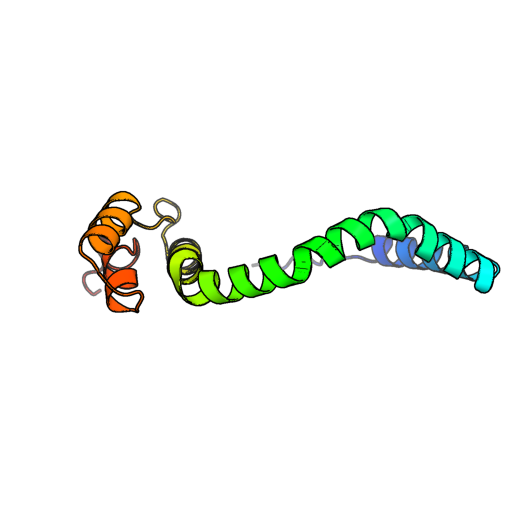 A O 1
ATOM 771 N N . SER A 1 95 ? -10.165 2.802 25.673 1.00 96.00 95 SER A N 1
ATOM 772 C CA . SER A 1 95 ? -8.851 2.774 25.035 1.00 96.00 95 SER A CA 1
ATOM 773 C C . SER A 1 95 ? -8.762 1.662 23.994 1.00 96.00 95 SER A C 1
ATOM 775 O O . SER A 1 95 ? -9.315 0.573 24.161 1.00 96.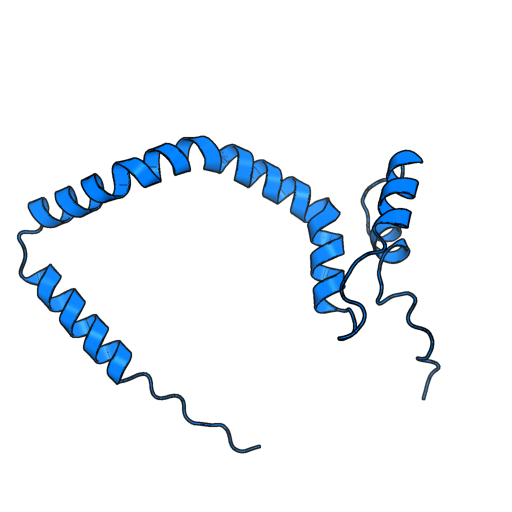00 95 SER A O 1
ATOM 777 N N . TRP A 1 96 ? -7.992 1.905 22.935 1.00 95.94 96 TRP A N 1
ATOM 778 C CA . TRP A 1 96 ? -7.628 0.853 21.991 1.00 95.94 96 TRP A CA 1
ATOM 779 C C . TRP A 1 96 ? -6.783 -0.229 22.672 1.00 95.94 96 TRP A C 1
ATOM 781 O O . TRP A 1 96 ? -5.777 0.061 23.315 1.00 95.94 96 TRP A O 1
ATOM 791 N N . GLY A 1 97 ? -7.191 -1.485 22.504 1.00 95.25 97 GLY A N 1
ATOM 792 C CA . GLY A 1 97 ? -6.541 -2.652 23.091 1.00 95.25 97 GLY A CA 1
ATOM 793 C C . GLY A 1 97 ? -7.296 -3.940 22.766 1.00 95.25 97 GLY A C 1
ATOM 794 O O . GLY A 1 97 ? -8.336 -3.914 22.106 1.00 95.25 97 GLY A O 1
ATOM 795 N N . GLU A 1 98 ? -6.777 -5.077 23.231 1.00 95.12 98 GLU A N 1
ATOM 796 C CA . GLU A 1 98 ? -7.373 -6.394 22.955 1.00 95.12 98 GLU A CA 1
ATOM 797 C C . GLU A 1 98 ? -8.797 -6.522 23.519 1.00 95.12 98 GLU A C 1
ATOM 799 O O . GLU A 1 98 ? -9.635 -7.174 22.903 1.00 95.12 98 GLU A O 1
ATOM 804 N N . GLU A 1 99 ? -9.087 -5.877 24.652 1.00 95.56 99 GLU A N 1
ATOM 805 C CA . GLU A 1 99 ? -10.420 -5.849 25.264 1.00 95.56 99 GLU A CA 1
ATOM 806 C C . GLU A 1 99 ? -11.458 -5.235 24.316 1.00 95.56 99 GLU A C 1
ATOM 808 O O . GLU A 1 99 ? -12.381 -5.930 23.889 1.00 95.56 99 GLU A O 1
ATOM 813 N N . LEU A 1 100 ? -11.244 -3.985 23.887 1.00 96.69 100 LEU A N 1
ATOM 814 C CA . LEU A 1 100 ? -12.135 -3.299 22.950 1.00 96.69 100 LEU A CA 1
ATOM 815 C C . LEU A 1 100 ? -12.269 -4.067 21.627 1.00 96.69 100 LEU A C 1
ATOM 817 O O . LEU A 1 100 ? -13.373 -4.207 21.106 1.00 96.69 100 LEU A O 1
ATOM 821 N N . ILE A 1 101 ? -11.165 -4.607 21.094 1.00 96.38 101 ILE A N 1
ATOM 822 C CA . ILE A 1 101 ? -11.193 -5.393 19.851 1.00 96.38 101 ILE A CA 1
ATOM 823 C C . ILE A 1 101 ? -12.077 -6.631 20.013 1.00 96.38 101 ILE A C 1
ATOM 825 O O . ILE A 1 101 ? -12.876 -6.922 19.126 1.00 96.38 101 ILE A O 1
ATOM 829 N N . ARG A 1 102 ? -11.965 -7.359 21.130 1.00 95.00 102 ARG A N 1
ATOM 830 C CA . ARG A 1 102 ? -12.792 -8.543 21.397 1.00 95.00 102 ARG A CA 1
ATOM 831 C C . ARG A 1 102 ? -14.262 -8.200 21.596 1.00 95.00 102 ARG A C 1
ATOM 833 O O . ARG A 1 102 ? -15.105 -8.975 21.153 1.00 95.00 102 ARG A O 1
ATOM 840 N N . GLU A 1 103 ? -14.572 -7.069 22.228 1.00 95.69 103 GLU A N 1
ATOM 841 C CA . GLU A 1 103 ? -15.955 -6.613 22.416 1.00 95.69 103 GLU A CA 1
ATOM 842 C C . GLU A 1 103 ? -16.685 -6.429 21.077 1.00 95.69 103 GLU A C 1
ATOM 844 O O . GLU A 1 103 ? -17.840 -6.843 20.950 1.00 95.69 103 GLU A O 1
ATOM 84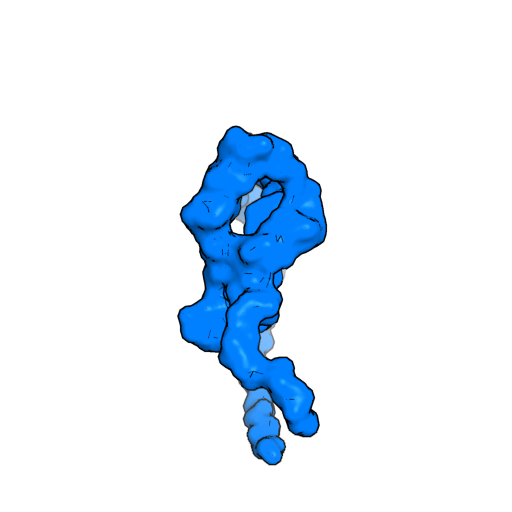9 N N . VAL A 1 104 ? -16.000 -5.842 20.088 1.00 95.62 104 VAL A N 1
ATOM 850 C CA . VAL A 1 104 ? -16.560 -5.513 18.763 1.00 95.62 104 VAL A CA 1
ATOM 851 C C . VAL A 1 104 ? -16.329 -6.603 17.709 1.00 95.62 104 VAL A C 1
ATOM 853 O O . VAL A 1 104 ? -16.766 -6.458 16.566 1.00 95.62 104 VAL A O 1
ATOM 856 N N . ALA A 1 105 ? -15.624 -7.681 18.059 1.00 95.06 105 ALA A N 1
ATOM 857 C CA . ALA A 1 105 ? -15.219 -8.733 17.135 1.00 95.06 105 ALA A CA 1
ATOM 858 C C . ALA A 1 105 ? -16.371 -9.697 16.779 1.00 95.06 105 ALA A C 1
ATOM 860 O O . ALA A 1 105 ? -16.956 -10.313 17.677 1.00 95.06 105 ALA A O 1
ATOM 861 N N . PRO A 1 106 ? -16.621 -9.976 15.483 1.00 92.56 106 PRO A N 1
ATOM 862 C CA . PRO A 1 106 ? -17.649 -10.935 15.069 1.00 92.56 106 PRO A CA 1
ATOM 863 C C . PRO A 1 106 ? -17.303 -12.392 15.424 1.00 92.56 106 PRO A C 1
ATOM 865 O O . PRO A 1 106 ? -18.194 -13.222 15.572 1.00 92.56 106 PRO A O 1
ATOM 868 N N . TRP A 1 107 ? -16.018 -12.730 15.590 1.00 89.50 107 TRP A N 1
ATOM 869 C CA . TRP A 1 107 ? -15.576 -14.108 15.856 1.00 89.50 107 TRP A CA 1
ATOM 870 C C . TRP A 1 107 ? -15.617 -14.504 17.339 1.00 89.50 107 TRP A C 1
ATOM 872 O O . TRP A 1 107 ? -15.514 -15.687 17.654 1.00 89.50 107 TRP A O 1
ATOM 882 N N . VAL A 1 108 ? -15.765 -13.542 18.256 1.00 86.00 108 VAL A N 1
ATOM 883 C CA . VAL A 1 108 ? -15.838 -13.810 19.704 1.00 86.00 108 VAL A CA 1
ATOM 884 C C . VAL A 1 108 ? -17.263 -14.170 20.126 1.00 86.00 108 VAL A C 1
ATOM 886 O O . VAL A 1 108 ? -17.456 -15.013 20.997 1.00 86.00 108 VAL A O 1
ATOM 889 N N . ARG A 1 109 ? -18.270 -13.570 19.481 1.00 64.31 109 ARG A N 1
ATOM 890 C CA . ARG A 1 109 ? -19.695 -13.752 19.806 1.00 64.31 109 ARG A CA 1
ATOM 891 C C . ARG A 1 109 ? -20.412 -14.792 18.942 1.00 64.31 109 ARG A C 1
ATOM 893 O O . ARG A 1 109 ? -21.638 -14.804 18.932 1.00 64.31 109 ARG A O 1
ATOM 900 N N . ALA A 1 110 ? -19.694 -15.645 18.210 1.00 54.19 110 ALA A N 1
ATOM 901 C CA . ALA A 1 110 ? -20.333 -16.647 17.360 1.00 54.19 110 ALA A CA 1
ATOM 902 C C . ALA A 1 110 ? -21.239 -17.576 18.205 1.00 54.19 110 ALA A C 1
ATOM 904 O O . ALA A 1 110 ? -20.724 -18.321 19.045 1.00 54.19 110 ALA A O 1
ATOM 905 N N . PRO A 1 111 ? -22.572 -17.571 18.006 1.00 43.00 111 PRO A N 1
ATOM 906 C CA . PRO A 1 111 ? -23.439 -18.529 18.668 1.00 43.00 111 PRO A CA 1
ATOM 907 C C . PRO A 1 111 ? -23.209 -19.897 18.011 1.00 43.00 111 PRO A C 1
ATOM 909 O O . PRO A 1 111 ? -23.470 -20.061 16.822 1.00 43.00 111 PRO A O 1
ATOM 912 N N . GLY A 1 112 ? -22.702 -20.879 18.766 1.00 41.91 112 GLY A N 1
ATOM 913 C CA . GLY A 1 112 ? -22.768 -22.289 18.350 1.00 41.91 112 GLY A CA 1
ATOM 914 C C . GLY A 1 112 ? -21.460 -23.056 18.131 1.00 41.91 112 GLY A C 1
ATOM 915 O O . GLY A 1 112 ? -21.444 -23.975 17.320 1.00 41.91 112 GLY A O 1
ATOM 916 N N . LYS A 1 113 ? -20.382 -22.776 18.869 1.00 39.59 113 LYS A N 1
ATOM 917 C CA . LYS A 1 113 ? -19.379 -23.823 19.152 1.00 39.59 113 LYS A CA 1
ATOM 918 C C . LYS A 1 113 ? -19.352 -24.139 20.643 1.00 39.59 113 LYS A C 1
ATOM 920 O O . LYS A 1 113 ? -18.411 -23.797 21.351 1.00 39.59 113 LYS A O 1
ATOM 925 N N . GLN A 1 114 ? -20.422 -24.787 21.105 1.00 34.56 114 GLN A N 1
ATOM 926 C CA . GLN A 1 114 ? -20.282 -25.741 22.201 1.00 34.56 114 GLN A CA 1
ATOM 927 C C . GLN A 1 114 ? -19.386 -26.883 21.714 1.00 34.56 114 GLN A C 1
ATOM 929 O O . GLN A 1 114 ? -19.440 -27.268 20.546 1.00 34.56 114 GLN A O 1
ATOM 934 N N . GLN A 1 115 ? -18.533 -27.351 22.620 1.00 35.91 115 GLN A N 1
ATOM 935 C CA . GLN A 1 115 ? -17.677 -28.520 22.468 1.00 35.91 115 GLN A CA 1
ATOM 936 C C . GLN A 1 115 ? -18.392 -29.681 21.767 1.00 35.91 115 GLN A C 1
ATOM 938 O O . GLN A 1 115 ? -19.507 -30.059 22.126 1.00 35.91 115 GLN A O 1
ATOM 943 N N . SER A 1 116 ? -17.711 -30.267 20.791 1.00 33.62 116 SER A N 1
ATOM 944 C CA . SER A 1 116 ? -17.887 -31.650 20.351 1.00 33.62 116 SER A CA 1
ATOM 945 C C . SER A 1 116 ? -16.506 -32.202 20.047 1.00 33.62 116 SER A C 1
ATOM 947 O O . SER A 1 116 ? -15.718 -31.444 19.432 1.00 33.62 116 SER A O 1
#

pLDDT: mean 91.04, std 14.92, range [33.62, 98.62]

Secondary structure (DSSP, 8-state):
-PPPP---HHHHHHHHHHHHHHHTS-HHHHHHHHHHHHHHHHHHHHHHHHHHHHHHHHHHTTHHHHHHHHHHHS-SS--S--HHHHHHHHHTTPPSSHHHHHHH-TTTS-TT----